Protein AF-A0A182VLI0-F1 (afdb_monomer_lite)

Radius of gyration: 33.51 Å; chains: 1; bounding box: 59×71×75 Å

Sequence (156 aa):
LRVVLTVVGHVDPAIYNSGAPPTSSQYPPSSFSSTTIWSAKFSHRNPISSSLQQPVIMKAVLFFAALALFVALALGQNGCVRDDSDGQPLCNAEEMTARLWRNNWDPTAYWECETANTPATYRRCPTEGMFNGATRTCINWFDWEWTPTCKPPSRV

pLDDT: mean 73.46, std 23.28, range [30.0, 97.06]

Structure (mmCIF, N/CA/C/O backbone):
data_AF-A0A182VLI0-F1
#
_entry.id   AF-A0A182VLI0-F1
#
loop_
_atom_site.group_PDB
_atom_site.id
_atom_site.type_symbol
_atom_site.label_atom_id
_atom_site.label_alt_id
_atom_site.label_comp_id
_atom_site.label_asym_id
_atom_site.label_entity_id
_atom_site.label_seq_id
_atom_site.pdbx_PDB_ins_code
_atom_site.Cartn_x
_atom_site.Cartn_y
_atom_site.Cartn_z
_atom_site.occupancy
_atom_site.B_iso_or_equiv
_atom_site.auth_seq_id
_atom_site.auth_comp_id
_atom_site.auth_asym_id
_atom_site.auth_atom_id
_atom_site.pdbx_PDB_model_num
ATOM 1 N N . LEU A 1 1 ? 12.490 19.750 26.449 1.00 40.47 1 LEU A N 1
ATOM 2 C CA . LEU A 1 1 ? 11.441 20.523 27.152 1.00 40.47 1 LEU A CA 1
ATOM 3 C C . LEU A 1 1 ? 10.093 19.872 26.858 1.00 40.47 1 LEU A C 1
ATOM 5 O O . LEU A 1 1 ? 9.698 19.856 25.701 1.00 40.47 1 LEU A O 1
ATOM 9 N N . ARG A 1 2 ? 9.430 19.270 27.852 1.00 36.00 2 ARG A N 1
ATOM 10 C CA . ARG A 1 2 ? 8.057 18.756 27.725 1.00 36.00 2 ARG A CA 1
ATOM 11 C C . ARG A 1 2 ? 7.132 19.749 28.419 1.00 36.00 2 ARG A C 1
ATOM 13 O O . ARG A 1 2 ? 7.266 19.944 29.621 1.00 36.00 2 ARG A O 1
ATOM 20 N N . VAL A 1 3 ? 6.241 20.384 27.668 1.00 35.59 3 VAL A N 1
ATOM 21 C CA . VAL A 1 3 ? 5.160 21.199 28.228 1.00 35.59 3 VAL A CA 1
ATOM 22 C C . VAL A 1 3 ? 3.916 20.321 28.222 1.00 35.59 3 VAL A C 1
ATOM 24 O O . VAL A 1 3 ? 3.383 19.999 27.165 1.00 35.59 3 VAL A O 1
ATOM 27 N N . VAL A 1 4 ? 3.516 19.865 29.406 1.00 41.56 4 VAL A N 1
ATOM 28 C CA . VAL A 1 4 ? 2.260 19.147 29.633 1.00 41.56 4 VAL A CA 1
ATOM 29 C C . VAL A 1 4 ? 1.215 20.210 29.962 1.00 41.56 4 VAL A C 1
ATOM 31 O O . VAL A 1 4 ? 1.299 20.842 31.012 1.00 41.56 4 VAL A O 1
ATOM 34 N N . LEU A 1 5 ? 0.273 20.457 29.050 1.00 37.91 5 LEU A N 1
ATOM 35 C CA . LEU A 1 5 ? -0.902 21.282 29.329 1.00 37.91 5 LEU A CA 1
ATOM 36 C C . LEU A 1 5 ? -2.003 20.373 29.888 1.00 37.91 5 LEU A C 1
ATOM 38 O O . LEU A 1 5 ? -2.599 19.589 29.153 1.00 37.91 5 LEU A O 1
ATOM 42 N N . THR A 1 6 ? -2.270 20.477 31.186 1.00 41.12 6 THR A N 1
ATOM 43 C CA . THR A 1 6 ? -3.417 19.827 31.826 1.00 41.12 6 THR A CA 1
ATOM 44 C C . THR A 1 6 ? -4.615 20.769 31.734 1.00 41.12 6 THR A C 1
ATOM 46 O O . THR A 1 6 ? -4.649 21.795 32.408 1.00 41.12 6 THR A O 1
ATOM 49 N N . VAL A 1 7 ? -5.598 20.443 30.894 1.00 42.66 7 VAL A N 1
ATOM 50 C CA . VAL A 1 7 ? -6.898 21.128 30.880 1.00 42.66 7 VAL A CA 1
ATOM 51 C C . VAL A 1 7 ? -7.794 20.425 31.897 1.00 42.66 7 VAL A C 1
ATOM 53 O O . VAL A 1 7 ? -8.278 19.325 31.646 1.00 42.66 7 VAL A O 1
ATOM 56 N N . VAL A 1 8 ? -7.989 21.035 33.068 1.00 43.50 8 VAL A N 1
ATOM 57 C CA . VAL A 1 8 ? -8.988 20.583 34.046 1.00 43.50 8 VAL A CA 1
ATOM 58 C C . VAL A 1 8 ? -10.315 21.241 33.680 1.00 43.50 8 VAL A C 1
ATOM 60 O O . VAL A 1 8 ? -10.562 22.396 34.017 1.00 43.50 8 VAL A O 1
ATOM 63 N N . GLY A 1 9 ? -11.155 20.518 32.940 1.00 38.91 9 GLY A N 1
ATOM 64 C CA . GLY A 1 9 ? -12.559 20.874 32.764 1.00 38.91 9 GLY A CA 1
ATOM 65 C C . GLY A 1 9 ? -13.327 20.529 34.037 1.00 38.91 9 GLY A C 1
ATOM 66 O O . GLY A 1 9 ? -13.520 19.354 34.338 1.00 38.91 9 GLY A O 1
ATOM 67 N N . HIS A 1 10 ? -13.726 21.544 34.801 1.00 37.69 10 HIS A N 1
ATOM 68 C CA . HIS A 1 10 ? -14.667 21.394 35.908 1.00 37.69 10 HIS A CA 1
ATOM 69 C C . HIS A 1 10 ? -16.081 21.375 35.322 1.00 37.69 10 HIS A C 1
ATOM 71 O O . HIS A 1 10 ? -16.490 22.331 34.662 1.00 37.69 10 HIS A O 1
ATOM 77 N N . VAL A 1 11 ? -16.790 20.262 35.495 1.00 44.97 11 VAL A N 1
ATOM 78 C CA . VAL A 1 11 ? -18.171 20.086 35.037 1.00 44.97 11 VAL A CA 1
ATOM 79 C C . VAL A 1 11 ? -19.049 20.117 36.282 1.00 44.97 11 VAL A C 1
ATOM 81 O O . VAL A 1 11 ? -19.057 19.155 37.047 1.00 44.97 11 VAL A O 1
ATOM 84 N N . ASP A 1 12 ? -19.748 21.228 36.505 1.00 36.91 12 ASP A N 1
ATOM 85 C CA . ASP A 1 12 ? -20.790 21.317 37.528 1.00 36.91 12 ASP A CA 1
ATOM 86 C C . ASP A 1 12 ? -22.070 20.632 37.018 1.00 36.91 12 ASP A C 1
ATOM 88 O O . ASP A 1 12 ? -22.568 20.986 35.943 1.00 36.91 12 ASP A O 1
ATOM 92 N N . PRO A 1 13 ? -22.649 19.670 37.756 1.00 41.50 13 PRO A N 1
ATOM 93 C CA . PRO A 1 13 ? -23.946 19.107 37.419 1.00 41.50 13 PRO A CA 1
ATOM 94 C C . PRO A 1 13 ? -25.077 19.979 37.983 1.00 41.50 13 PRO A C 1
ATOM 96 O O . PRO A 1 13 ? -25.281 20.069 39.194 1.00 41.50 13 PRO A O 1
ATOM 99 N N . ALA A 1 14 ? -25.867 20.579 37.093 1.00 37.38 14 ALA A N 1
ATOM 100 C CA . ALA A 1 14 ? -27.130 21.210 37.446 1.00 37.38 14 ALA A CA 1
ATOM 101 C C . ALA A 1 14 ? -28.308 20.217 37.336 1.00 37.38 14 ALA A C 1
ATOM 103 O O . ALA A 1 14 ? -28.680 19.795 36.248 1.00 37.38 14 ALA A O 1
ATOM 104 N N . ILE A 1 15 ? -28.916 19.957 38.500 1.00 36.66 15 ILE A N 1
ATOM 105 C CA . ILE A 1 15 ? -30.367 19.905 38.765 1.00 36.66 15 ILE A CA 1
ATOM 106 C C . ILE A 1 15 ? -31.177 18.718 38.203 1.00 36.66 15 ILE A C 1
ATOM 108 O O . ILE A 1 15 ? -31.586 18.708 37.048 1.00 36.66 15 ILE A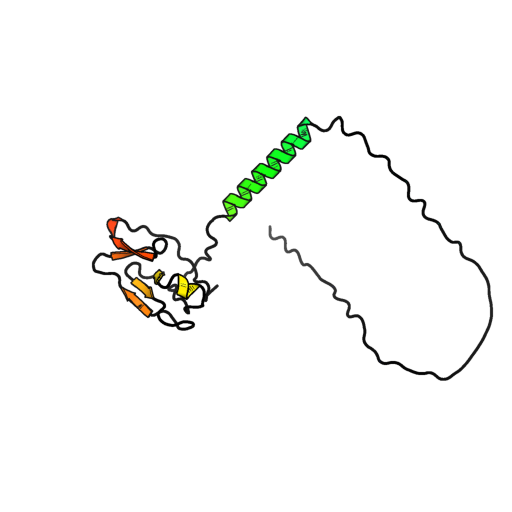 O 1
ATOM 112 N N . TYR A 1 16 ? -31.637 17.854 39.117 1.00 31.64 16 TYR A N 1
ATOM 113 C CA . TYR A 1 16 ? -33.076 17.594 39.270 1.00 31.64 16 TYR A CA 1
ATOM 114 C C . TYR A 1 16 ? -33.368 17.124 40.700 1.00 31.64 16 TYR A C 1
ATOM 116 O O . TYR A 1 16 ? -32.968 16.030 41.086 1.00 31.64 16 TYR A O 1
ATOM 124 N N . ASN A 1 17 ? -34.045 17.950 41.502 1.00 38.34 17 ASN A N 1
ATOM 125 C CA . ASN A 1 17 ? -34.676 17.487 42.733 1.00 38.34 17 ASN A CA 1
ATOM 126 C C . ASN A 1 17 ? -36.135 17.935 42.763 1.00 38.34 17 ASN A C 1
ATOM 128 O O . ASN A 1 17 ? -36.484 19.070 42.442 1.00 38.34 17 ASN A O 1
ATOM 132 N N . SER A 1 18 ? -36.947 16.949 43.112 1.00 39.12 18 SER A N 1
ATOM 133 C CA . SER A 1 18 ? -38.394 16.893 43.233 1.00 39.12 18 SER A CA 1
ATOM 134 C C . SER A 1 18 ? -38.996 18.011 44.082 1.00 39.12 18 SER A C 1
ATOM 136 O O . SER A 1 18 ? -38.447 18.399 45.112 1.00 39.12 18 SER A O 1
ATOM 138 N N . GLY A 1 19 ? -40.172 18.474 43.656 1.00 34.94 19 GLY A N 1
ATOM 139 C CA . GLY A 1 19 ? -40.985 19.453 44.366 1.00 34.94 19 GLY A CA 1
ATOM 140 C C . GLY A 1 19 ? -41.407 19.000 45.766 1.00 34.94 19 GLY A C 1
ATOM 141 O O . GLY A 1 19 ? -41.769 17.847 45.990 1.00 34.94 19 GLY A O 1
ATOM 142 N N . ALA A 1 20 ? -41.387 19.957 46.690 1.00 41.25 20 ALA A N 1
ATOM 143 C CA . ALA A 1 20 ? -42.096 19.908 47.965 1.00 41.25 20 ALA A CA 1
ATOM 144 C C . ALA A 1 20 ? -43.514 20.498 47.818 1.00 41.25 20 ALA A C 1
ATOM 146 O O . ALA A 1 20 ? -43.813 21.164 46.822 1.00 41.25 20 ALA A O 1
ATOM 147 N N . PRO A 1 21 ? -44.364 20.348 48.849 1.00 50.03 21 PRO A N 1
ATOM 148 C CA . PRO A 1 21 ? -44.931 21.561 49.445 1.00 50.03 21 PRO A CA 1
ATOM 149 C C . PRO A 1 21 ? -44.849 21.604 50.992 1.00 50.03 21 PRO A C 1
ATOM 151 O O . PRO A 1 21 ? -44.524 20.598 51.622 1.00 50.03 21 PRO A O 1
ATOM 154 N N . PRO A 1 22 ? -45.085 22.785 51.607 1.00 50.06 22 PRO A N 1
ATOM 155 C CA . PRO A 1 22 ? -44.456 23.189 52.866 1.00 50.06 22 PRO A CA 1
ATOM 156 C C . PRO A 1 22 ? -45.424 23.274 54.059 1.00 50.06 22 PRO A C 1
ATOM 158 O O . PRO A 1 22 ? -46.631 23.432 53.886 1.00 50.06 22 PRO A O 1
ATOM 161 N N . THR A 1 23 ? -44.881 23.319 55.280 1.00 33.66 23 THR A N 1
ATOM 162 C CA . THR A 1 23 ? -45.613 23.803 56.461 1.00 33.66 23 THR A CA 1
ATOM 163 C C . THR A 1 23 ? -44.784 24.777 57.295 1.00 33.66 23 THR A C 1
ATOM 165 O O . THR A 1 23 ? -43.808 24.391 57.927 1.00 33.66 23 THR A O 1
ATOM 168 N N . SER A 1 24 ? -45.290 26.015 57.309 1.00 35.50 24 SER A N 1
AT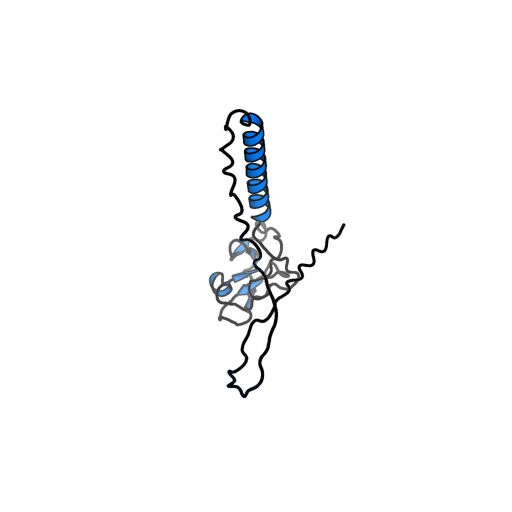OM 169 C CA . SER A 1 24 ? -45.465 26.935 58.446 1.00 35.50 24 SER A CA 1
ATOM 170 C C . SER A 1 24 ? -44.270 27.488 59.229 1.00 35.50 24 SER A C 1
ATOM 172 O O . SER A 1 24 ? -43.384 26.750 59.642 1.00 35.50 24 SER A O 1
ATOM 174 N N . SER A 1 25 ? -44.466 28.756 59.637 1.00 34.94 25 SER A N 1
ATOM 175 C CA . SER A 1 25 ? -43.867 29.438 60.801 1.00 34.94 25 SER A CA 1
ATOM 176 C C . SER A 1 25 ? -42.525 30.122 60.498 1.00 34.94 25 SER A C 1
ATOM 178 O O . SER A 1 25 ? -41.629 29.478 59.982 1.00 34.94 25 SER A O 1
ATOM 180 N N . GLN A 1 26 ? -42.248 31.405 60.756 1.00 35.19 26 GLN A N 1
ATOM 181 C CA . GLN A 1 26 ? -42.850 32.447 61.597 1.00 35.19 26 GLN A CA 1
ATOM 182 C C . GLN A 1 26 ? -42.185 33.798 61.202 1.00 35.19 26 GLN A C 1
ATOM 184 O O . GLN A 1 26 ? -41.001 33.837 60.882 1.00 35.19 26 GLN A O 1
ATOM 189 N N . TYR A 1 27 ? -42.945 34.894 61.226 1.00 30.00 27 TYR A N 1
ATOM 190 C CA . TYR A 1 27 ? -42.509 36.310 61.149 1.00 30.00 27 TYR A CA 1
ATOM 191 C C . TYR A 1 27 ? -42.056 36.827 62.549 1.00 30.00 27 TYR A C 1
ATOM 193 O O . TYR A 1 27 ? -42.366 36.133 63.519 1.00 30.00 27 TYR A O 1
ATOM 201 N N . PRO A 1 28 ? -41.619 38.100 62.772 1.00 57.78 28 PRO A N 1
ATOM 202 C CA . PRO A 1 28 ? -40.724 39.060 62.065 1.00 57.78 28 PRO A CA 1
ATOM 203 C C . PRO A 1 28 ? -39.838 39.840 63.115 1.00 57.78 28 PRO A C 1
ATOM 205 O O . PRO A 1 28 ? -39.542 39.242 64.147 1.00 57.78 28 PRO A O 1
ATOM 208 N N . PRO A 1 29 ? -39.525 41.168 63.046 1.00 55.75 29 PRO A N 1
ATOM 209 C CA . PRO A 1 29 ? -39.224 42.124 61.958 1.00 55.75 29 PRO A CA 1
ATOM 210 C C . PRO A 1 29 ? -37.868 42.874 62.171 1.00 55.75 29 PRO A C 1
ATOM 212 O O . PRO A 1 29 ? -37.110 42.581 63.090 1.00 55.75 29 PRO A O 1
ATOM 215 N N . SER A 1 30 ? -37.658 43.943 61.382 1.00 35.47 30 SER A N 1
ATOM 216 C CA . SER A 1 30 ? -36.612 44.994 61.434 1.00 35.47 30 SER A CA 1
ATOM 217 C C . SER A 1 30 ? -35.392 44.678 60.558 1.00 35.47 30 SER A C 1
ATOM 219 O O . SER A 1 30 ? -34.857 43.586 60.606 1.00 35.47 30 SER A O 1
ATOM 221 N N . SER A 1 31 ? -34.889 45.541 59.679 1.00 37.59 31 SER A N 1
ATOM 222 C CA . SER A 1 31 ? -35.054 46.977 59.442 1.00 37.59 31 SER A CA 1
ATOM 223 C C . SER A 1 31 ? -34.377 47.314 58.095 1.00 37.59 31 SER A C 1
ATOM 225 O O . SER A 1 31 ? -33.511 46.560 57.672 1.00 37.59 31 SER A O 1
ATOM 227 N N . PHE A 1 32 ? -34.824 48.395 57.432 1.00 36.19 32 PHE A N 1
ATOM 228 C CA . PHE A 1 32 ? -34.066 49.371 56.609 1.00 36.19 32 PHE A CA 1
ATOM 229 C C . PHE A 1 32 ? -32.787 48.884 55.875 1.00 36.19 32 PHE A C 1
ATOM 231 O O . PHE A 1 32 ? -31.873 48.355 56.480 1.00 36.19 32 PHE A O 1
ATOM 238 N N . SER A 1 33 ? -32.537 49.143 54.591 1.00 39.75 33 SER A N 1
ATOM 239 C CA . SER A 1 33 ? -32.640 50.409 53.859 1.00 39.75 33 SER A CA 1
ATOM 240 C C . SER A 1 33 ? -32.145 50.168 52.422 1.00 39.75 33 SER A C 1
ATOM 242 O O . SER A 1 33 ? -31.338 49.271 52.190 1.00 39.75 33 SER A O 1
ATOM 244 N N . SER A 1 34 ? -32.589 50.999 51.480 1.00 45.97 34 SER A N 1
ATOM 245 C CA . SER A 1 34 ? -32.156 51.060 50.080 1.00 45.97 34 SER A CA 1
ATOM 246 C C . SER A 1 34 ? -30.641 50.963 49.856 1.00 45.97 34 SER A C 1
ATOM 248 O O . SER A 1 34 ? -29.873 51.731 50.433 1.00 45.97 34 SER A O 1
ATOM 250 N N . THR A 1 35 ? -30.236 50.163 48.869 1.00 42.34 35 THR A N 1
ATOM 251 C CA . THR A 1 35 ? -28.937 50.289 48.192 1.00 42.34 35 THR A CA 1
ATOM 252 C C . THR A 1 35 ? -29.127 50.352 46.676 1.00 42.34 35 THR A C 1
ATOM 254 O O . THR A 1 35 ? -29.275 49.358 45.978 1.00 42.34 35 THR A O 1
ATOM 257 N N . THR A 1 36 ? -29.174 51.597 46.206 1.00 47.88 36 THR A N 1
ATOM 258 C CA . THR A 1 36 ? -28.488 52.150 45.029 1.00 47.88 36 THR A CA 1
ATOM 259 C C . THR A 1 36 ? -28.287 51.238 43.812 1.00 47.88 36 THR A C 1
ATOM 261 O O . THR A 1 36 ? -27.340 50.458 43.737 1.00 47.88 36 THR A O 1
ATOM 264 N N . ILE A 1 37 ? -29.106 51.471 42.783 1.00 46.94 37 ILE A N 1
ATOM 265 C CA . ILE A 1 37 ? -28.849 51.048 41.402 1.00 46.94 37 ILE A CA 1
ATOM 266 C C . ILE A 1 37 ? -27.640 51.842 40.884 1.00 46.94 37 ILE A C 1
ATOM 268 O O . ILE A 1 37 ? -2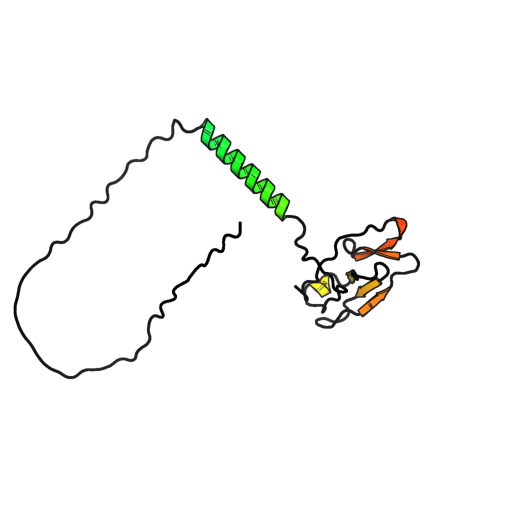7.733 53.050 40.665 1.00 46.94 37 ILE A O 1
ATOM 272 N N . TRP A 1 38 ? -26.501 51.180 40.681 1.00 38.31 38 TRP A N 1
ATOM 273 C CA . TRP A 1 38 ? -25.385 51.750 39.927 1.00 38.31 38 TRP A CA 1
ATOM 274 C C . TRP A 1 38 ? -25.576 51.459 38.438 1.00 38.31 38 TRP A C 1
ATOM 276 O O . TRP A 1 38 ? -25.365 50.344 37.969 1.00 38.31 38 TRP A O 1
ATOM 286 N N . SER A 1 39 ? -25.963 52.484 37.684 1.00 46.00 39 SER A N 1
ATOM 287 C CA . SER A 1 39 ? -25.958 52.464 36.223 1.00 46.00 39 SER A CA 1
ATOM 288 C C . SER A 1 39 ? -24.512 52.521 35.721 1.00 46.00 39 SER A C 1
ATOM 290 O O . SER A 1 39 ? -23.857 53.561 35.810 1.00 46.00 39 SER A O 1
ATOM 292 N N . ALA A 1 40 ? -23.996 51.420 35.174 1.00 43.62 40 ALA A N 1
ATOM 293 C CA . ALA A 1 40 ? -22.723 51.431 34.462 1.00 43.62 40 ALA A CA 1
ATOM 294 C C . ALA A 1 40 ? -22.890 52.203 33.140 1.00 43.62 40 ALA A C 1
ATOM 296 O O . ALA A 1 40 ? -23.545 51.741 32.208 1.00 43.62 40 ALA A O 1
ATOM 297 N N . LYS A 1 41 ? -22.306 53.405 33.058 1.00 47.44 41 LYS A N 1
ATOM 298 C CA . LYS A 1 41 ? -22.168 54.154 31.801 1.00 47.44 41 LYS A CA 1
ATOM 299 C C . LYS A 1 41 ? -21.292 53.350 30.838 1.00 47.44 41 LYS A C 1
ATOM 301 O O . LYS A 1 41 ? -20.080 53.263 31.026 1.00 47.44 41 LYS A O 1
ATOM 306 N N . PHE A 1 42 ? -21.899 52.803 29.788 1.00 44.59 42 PHE A N 1
ATOM 307 C CA . PHE A 1 42 ? -21.178 52.250 28.647 1.00 44.59 42 PHE A CA 1
ATOM 308 C C . PHE A 1 42 ? -20.551 53.417 27.873 1.00 44.59 42 PHE A C 1
ATOM 310 O O . PHE A 1 42 ? -21.222 54.164 27.163 1.00 44.59 42 PHE A O 1
ATOM 317 N N . SER A 1 43 ? -19.260 53.642 28.103 1.00 44.66 43 SER A N 1
ATOM 318 C CA . SER A 1 43 ? -18.481 54.648 27.388 1.00 44.66 43 SER A CA 1
ATOM 319 C C . SER A 1 43 ? -18.283 54.188 25.943 1.00 44.66 43 SER A C 1
ATOM 321 O O . SER A 1 43 ? -17.550 53.231 25.683 1.00 44.66 43 SER A O 1
ATOM 323 N N . HIS A 1 44 ? -18.953 54.859 25.004 1.00 46.88 44 HIS A N 1
ATOM 324 C CA . HIS A 1 44 ? -18.696 54.728 23.573 1.00 46.88 44 HIS A CA 1
ATOM 325 C C . HIS A 1 44 ? -17.265 55.195 23.276 1.00 46.88 44 HIS A C 1
ATOM 327 O O . HIS A 1 44 ? -16.983 56.391 23.209 1.00 46.88 44 HIS A O 1
ATOM 333 N N . ARG A 1 45 ? -16.341 54.246 23.091 1.00 52.94 45 ARG A N 1
ATOM 334 C CA . ARG A 1 45 ? -15.051 54.529 22.458 1.00 52.94 45 ARG A CA 1
ATOM 335 C C . ARG A 1 45 ? -15.279 54.702 20.956 1.00 52.94 45 ARG A C 1
ATOM 337 O O . ARG A 1 45 ? -15.681 53.762 20.278 1.00 52.94 45 ARG A O 1
ATOM 344 N N . ASN A 1 46 ? -15.027 55.914 20.468 1.00 57.25 46 ASN A N 1
ATOM 345 C CA . ASN A 1 46 ? -14.988 56.244 19.045 1.00 57.25 46 ASN A CA 1
ATOM 346 C C . ASN A 1 46 ? -13.936 55.398 18.296 1.00 57.25 46 ASN A C 1
ATOM 348 O O . ASN A 1 46 ? -12.913 55.036 18.890 1.00 57.25 46 ASN A O 1
ATOM 352 N N . PRO A 1 47 ? -14.153 55.107 16.999 1.00 54.47 47 PRO A N 1
ATOM 353 C CA . PRO A 1 47 ? -13.220 54.340 16.184 1.00 54.47 47 PRO A CA 1
ATOM 354 C C . PRO A 1 47 ? -11.946 55.154 15.939 1.00 54.47 47 PRO A C 1
ATOM 356 O O . PRO A 1 47 ? -11.986 56.266 15.412 1.00 54.47 47 PRO A O 1
ATOM 359 N N . ILE A 1 48 ? -10.800 54.598 16.331 1.00 55.97 48 ILE A N 1
ATOM 360 C CA . ILE A 1 48 ? -9.496 55.177 16.018 1.00 55.97 48 ILE A CA 1
ATOM 361 C C . ILE A 1 48 ? -9.227 54.981 14.522 1.00 55.97 48 ILE A C 1
ATOM 363 O O . ILE A 1 48 ? -9.209 53.863 14.012 1.00 55.97 48 ILE A O 1
ATOM 367 N N . SER A 1 49 ? -9.021 56.122 13.868 1.00 50.62 49 SER A N 1
ATOM 368 C CA . SER A 1 49 ? -8.520 56.352 12.515 1.00 50.62 49 SER A CA 1
ATOM 369 C C . SER A 1 49 ? -7.536 55.287 12.015 1.00 50.62 49 SER A C 1
ATOM 371 O O . SER A 1 49 ? -6.409 55.164 12.496 1.00 50.62 49 SER A O 1
ATOM 373 N N . SER A 1 50 ? -7.945 54.569 10.974 1.00 58.97 50 SER A 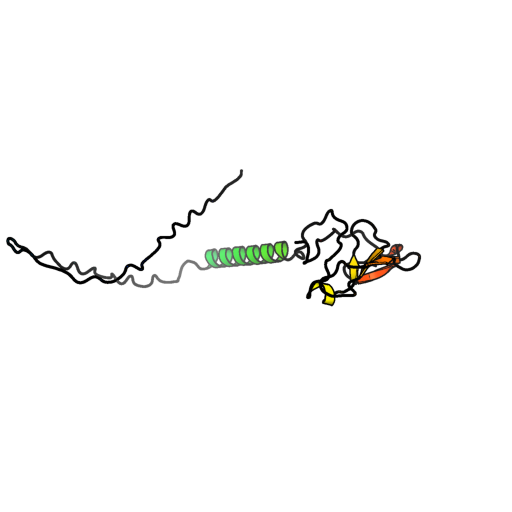N 1
ATOM 374 C CA . SER A 1 50 ? -7.103 53.726 10.133 1.00 58.97 50 SER A CA 1
ATOM 375 C C . SER A 1 50 ? -6.255 54.596 9.197 1.00 58.97 50 SER A C 1
ATOM 377 O O . SER A 1 50 ? -6.713 54.937 8.108 1.00 58.97 50 SER A O 1
ATOM 379 N N . SER A 1 51 ? -5.034 54.986 9.578 1.00 59.59 51 SER A N 1
ATOM 380 C CA . SER A 1 51 ? -4.158 55.669 8.603 1.00 59.59 51 SER A CA 1
ATOM 381 C C . SER A 1 51 ? -2.641 55.512 8.751 1.00 59.59 51 SER A C 1
ATOM 383 O O . SER A 1 51 ? -1.934 55.990 7.874 1.00 59.59 51 SER A O 1
ATOM 385 N N . LEU A 1 52 ? -2.093 54.799 9.746 1.00 54.62 52 LEU A N 1
ATOM 386 C CA . LEU A 1 52 ? -0.622 54.713 9.912 1.00 54.62 52 LEU A CA 1
ATOM 387 C C . LEU A 1 52 ? -0.063 53.316 10.226 1.00 54.62 52 LEU A C 1
ATOM 389 O O . LEU A 1 52 ? 1.020 53.183 10.781 1.00 54.62 52 LEU A O 1
ATOM 393 N N . GLN A 1 53 ? -0.764 52.258 9.816 1.00 56.53 53 GLN A N 1
ATOM 394 C CA . GLN A 1 53 ? -0.352 50.874 10.086 1.00 56.53 53 GLN A CA 1
ATOM 395 C C . GLN A 1 53 ? -0.253 50.030 8.795 1.00 56.53 53 GLN A C 1
ATOM 397 O O . GLN A 1 53 ? -0.488 48.827 8.797 1.00 56.53 53 GLN A O 1
ATOM 402 N N . GLN A 1 54 ? 0.061 50.656 7.655 1.00 59.00 54 GLN A N 1
ATOM 403 C CA . GLN A 1 54 ? -0.028 50.014 6.334 1.00 59.00 54 GLN A CA 1
ATOM 404 C C . GLN A 1 54 ? 1.177 49.124 5.929 1.00 59.00 54 GLN A C 1
ATOM 406 O O . GLN A 1 54 ? 0.926 48.034 5.416 1.00 59.00 54 GLN A O 1
ATOM 411 N N . PRO A 1 55 ? 2.469 49.452 6.170 1.00 57.41 55 PRO A N 1
ATOM 412 C CA . PRO A 1 55 ? 3.566 48.614 5.658 1.00 57.41 55 PRO A CA 1
ATOM 413 C C . PRO A 1 55 ? 3.919 47.417 6.557 1.00 57.41 55 PRO A C 1
ATOM 415 O O . PRO A 1 55 ? 4.408 46.404 6.060 1.00 57.41 55 PRO A O 1
ATOM 418 N N . VAL A 1 56 ? 3.690 47.511 7.872 1.00 66.12 56 VAL A N 1
ATOM 419 C CA . VAL A 1 56 ? 4.053 46.453 8.836 1.00 66.12 56 VAL A CA 1
ATOM 420 C C . VAL A 1 56 ? 2.970 45.390 8.986 1.00 66.12 56 VAL A C 1
ATOM 422 O O . VAL A 1 56 ? 3.304 44.208 9.039 1.00 66.12 56 VAL A O 1
ATOM 425 N N . ILE A 1 57 ? 1.682 45.767 8.963 1.00 69.38 57 ILE A N 1
ATOM 426 C CA . ILE A 1 57 ? 0.593 44.778 8.982 1.00 69.38 57 ILE A CA 1
ATOM 427 C C . ILE A 1 57 ? 0.608 43.957 7.699 1.00 69.38 57 ILE A C 1
ATOM 429 O O . ILE A 1 57 ? 0.510 42.743 7.787 1.00 69.38 57 ILE A O 1
ATOM 433 N N . MET A 1 58 ? 0.780 44.567 6.519 1.00 70.00 58 MET A N 1
ATOM 434 C CA . MET A 1 58 ? 0.747 43.809 5.262 1.00 70.00 58 MET A CA 1
ATOM 435 C C . MET A 1 58 ? 1.865 42.762 5.200 1.00 70.00 58 MET A C 1
ATOM 437 O O . MET A 1 58 ? 1.630 41.629 4.796 1.00 70.00 58 MET A O 1
ATOM 441 N N . LYS A 1 59 ? 3.064 43.104 5.686 1.00 74.25 59 LYS A N 1
ATOM 442 C CA . LYS A 1 59 ? 4.186 42.161 5.791 1.00 74.25 59 LYS A CA 1
ATOM 443 C C . LYS A 1 59 ? 3.933 41.067 6.825 1.00 74.25 59 LYS A C 1
ATOM 445 O O . LYS A 1 59 ? 4.227 39.911 6.546 1.00 74.25 59 LYS A O 1
ATOM 450 N N . ALA A 1 60 ? 3.369 41.411 7.984 1.00 83.44 60 ALA A N 1
ATOM 451 C CA . ALA A 1 60 ? 3.005 40.428 9.000 1.00 83.44 60 ALA A CA 1
ATOM 452 C C . ALA A 1 60 ? 1.921 39.467 8.486 1.00 83.44 60 ALA A C 1
ATOM 454 O O . ALA A 1 60 ? 2.063 38.259 8.629 1.00 83.44 60 ALA A O 1
ATOM 455 N N . VAL A 1 61 ? 0.884 39.981 7.820 1.00 87.94 61 VAL A N 1
ATOM 456 C CA . VAL A 1 61 ? -0.192 39.182 7.215 1.00 87.94 61 VAL A CA 1
ATOM 457 C C . VAL A 1 61 ? 0.361 38.259 6.131 1.00 87.94 61 VAL A C 1
ATOM 459 O O . VAL A 1 61 ? 0.050 37.073 6.147 1.00 87.94 61 VAL A O 1
ATOM 462 N N . LEU A 1 62 ? 1.225 38.755 5.239 1.00 87.12 62 LEU A N 1
ATOM 463 C CA . LEU A 1 62 ? 1.875 37.923 4.221 1.00 87.12 62 LEU A CA 1
ATOM 464 C C . LEU A 1 62 ? 2.785 36.856 4.842 1.00 87.12 62 LEU A C 1
ATOM 466 O O . LEU A 1 62 ? 2.782 35.720 4.382 1.00 87.12 62 LEU A O 1
ATOM 470 N N . PHE A 1 63 ? 3.522 37.189 5.905 1.00 90.75 63 PHE A N 1
ATOM 471 C CA . PHE A 1 63 ? 4.370 36.233 6.616 1.00 90.75 63 PHE A CA 1
ATOM 472 C C . PHE A 1 63 ? 3.546 35.136 7.299 1.00 90.75 63 PHE A C 1
ATOM 474 O O . PHE A 1 63 ? 3.844 33.957 7.130 1.00 90.75 63 PHE A O 1
ATOM 481 N N . PHE A 1 64 ? 2.479 35.496 8.019 1.00 90.44 64 PHE A N 1
ATOM 482 C CA . PHE A 1 64 ? 1.590 34.518 8.649 1.00 90.44 64 PHE A CA 1
ATOM 483 C C . PHE A 1 64 ? 0.825 33.681 7.619 1.00 90.44 64 PHE A C 1
ATOM 485 O O . PHE A 1 64 ? 0.672 32.482 7.826 1.00 90.44 64 PHE A O 1
ATOM 492 N N . ALA A 1 65 ? 0.399 34.266 6.495 1.00 91.44 65 ALA A N 1
ATOM 493 C CA . ALA A 1 65 ? -0.238 33.528 5.404 1.00 91.44 65 ALA A CA 1
ATOM 494 C C . ALA A 1 65 ? 0.735 32.542 4.735 1.00 91.44 65 ALA A C 1
ATOM 496 O O . ALA A 1 65 ? 0.378 31.388 4.510 1.00 91.44 65 ALA A O 1
ATOM 497 N N . ALA A 1 66 ? 1.978 32.960 4.475 1.00 92.31 66 ALA A N 1
ATOM 498 C CA . ALA A 1 66 ? 3.017 32.089 3.932 1.00 92.31 66 ALA A CA 1
ATOM 499 C C . ALA A 1 66 ? 3.393 30.966 4.912 1.00 92.31 66 ALA A C 1
ATOM 501 O O . ALA A 1 66 ? 3.539 29.818 4.499 1.00 92.31 66 ALA A O 1
ATOM 502 N N . LEU A 1 67 ? 3.491 31.271 6.210 1.00 92.69 67 LEU A N 1
ATOM 503 C CA . LEU A 1 67 ? 3.734 30.279 7.257 1.00 92.69 67 LEU A CA 1
ATOM 504 C C . LEU A 1 67 ? 2.578 29.276 7.352 1.00 92.69 67 LEU A C 1
ATOM 506 O O . LEU A 1 67 ? 2.821 28.076 7.405 1.00 92.69 67 LEU A O 1
ATOM 510 N N . ALA A 1 68 ? 1.328 29.746 7.335 1.00 89.69 68 ALA A N 1
ATOM 511 C CA . ALA A 1 68 ? 0.150 28.883 7.363 1.00 89.69 68 ALA A CA 1
ATOM 512 C C . ALA A 1 68 ? 0.089 27.967 6.132 1.00 89.69 68 ALA A C 1
ATOM 514 O O . ALA A 1 68 ? -0.179 26.776 6.274 1.00 89.69 68 ALA A O 1
ATOM 515 N N . LEU A 1 69 ? 0.406 28.492 4.943 1.00 90.31 69 LEU A N 1
ATOM 516 C CA . LEU A 1 69 ? 0.510 27.696 3.721 1.00 90.31 69 LEU A CA 1
ATOM 517 C C . LEU A 1 69 ? 1.632 26.654 3.820 1.00 90.31 69 LEU A C 1
ATOM 519 O O . LEU A 1 69 ? 1.422 25.496 3.476 1.00 90.31 69 LEU A O 1
ATOM 523 N N . PHE A 1 70 ? 2.803 27.037 4.330 1.00 89.56 70 PHE A N 1
ATOM 524 C CA . PHE A 1 70 ? 3.924 26.118 4.523 1.00 89.56 70 PHE A CA 1
ATOM 525 C C . PHE A 1 70 ? 3.583 24.996 5.512 1.00 89.56 70 PHE A C 1
ATOM 527 O O . PHE A 1 70 ? 3.869 23.835 5.240 1.00 89.56 70 PHE A O 1
ATOM 534 N N . VAL A 1 71 ? 2.919 25.317 6.626 1.00 89.12 71 VAL A N 1
ATOM 535 C CA . VAL A 1 71 ? 2.447 24.321 7.599 1.00 89.12 71 VAL A CA 1
ATOM 536 C C . VAL A 1 71 ? 1.393 23.405 6.976 1.00 89.12 71 VAL A C 1
ATOM 538 O O . VAL A 1 71 ? 1.483 22.194 7.139 1.00 89.12 71 VAL A O 1
ATOM 541 N N . ALA A 1 72 ? 0.435 23.943 6.218 1.00 84.25 72 ALA A N 1
ATOM 542 C CA . ALA A 1 72 ? -0.565 23.133 5.525 1.00 84.25 72 ALA A CA 1
ATOM 543 C C . ALA A 1 72 ? 0.074 22.161 4.517 1.00 84.25 72 ALA A C 1
ATOM 545 O O . ALA A 1 72 ? -0.319 21.000 4.452 1.00 84.25 72 ALA A O 1
ATOM 546 N N . LEU A 1 73 ? 1.097 22.603 3.779 1.00 81.69 73 LEU A N 1
ATOM 547 C CA . LEU A 1 73 ? 1.854 21.753 2.856 1.00 81.69 73 LEU A CA 1
ATOM 548 C C . LEU A 1 73 ? 2.707 20.708 3.590 1.00 81.69 73 LEU A C 1
ATOM 550 O O . LEU A 1 73 ? 2.770 19.561 3.158 1.00 81.69 73 LEU A O 1
ATOM 554 N N . ALA A 1 74 ? 3.330 21.077 4.711 1.00 76.88 74 ALA A N 1
ATOM 555 C CA . ALA A 1 74 ? 4.134 20.163 5.519 1.00 76.88 74 ALA A CA 1
ATOM 556 C C . ALA A 1 74 ? 3.285 19.066 6.185 1.00 76.88 74 ALA A C 1
ATOM 558 O O . ALA A 1 74 ? 3.726 17.925 6.293 1.00 76.88 74 ALA A O 1
ATOM 559 N N . LEU A 1 75 ? 2.060 19.396 6.604 1.00 68.44 75 LEU A N 1
ATOM 560 C CA . LEU A 1 75 ? 1.102 18.444 7.174 1.00 68.44 75 LEU A CA 1
ATOM 561 C C . LEU A 1 75 ? 0.306 17.678 6.105 1.00 68.44 75 LEU A C 1
ATOM 563 O O . LEU A 1 75 ? -0.325 16.677 6.424 1.00 68.44 75 LEU A O 1
ATOM 567 N N . GLY A 1 76 ? 0.347 18.120 4.845 1.00 59.31 76 GLY A N 1
ATOM 568 C CA . GLY A 1 76 ? -0.318 17.475 3.710 1.00 59.31 76 GLY A CA 1
ATOM 569 C C . GLY A 1 76 ? 0.360 16.193 3.217 1.00 59.31 76 GLY A C 1
ATOM 570 O O . GLY A 1 76 ? -0.082 15.616 2.228 1.00 59.31 76 GLY A O 1
ATOM 571 N N . GLN A 1 77 ? 1.429 15.733 3.875 1.00 60.53 77 GLN A N 1
ATOM 572 C CA . GLN A 1 77 ? 1.982 14.401 3.643 1.00 60.53 77 GLN A CA 1
ATOM 573 C C . GLN A 1 77 ? 0.916 13.374 4.041 1.00 60.53 77 GLN A C 1
ATOM 575 O O . GLN A 1 77 ? 0.529 13.321 5.206 1.00 60.53 77 GLN A O 1
ATOM 580 N N . ASN A 1 78 ? 0.436 12.607 3.056 1.00 61.25 78 ASN A N 1
ATOM 581 C CA . ASN A 1 78 ? -0.535 11.516 3.174 1.00 61.25 78 ASN A CA 1
ATOM 582 C C . ASN A 1 78 ? -0.408 10.841 4.546 1.00 61.25 78 ASN A C 1
ATOM 584 O O . ASN A 1 78 ? 0.586 10.160 4.797 1.00 61.25 78 ASN A O 1
ATOM 588 N N . GLY A 1 79 ? -1.367 11.120 5.437 1.00 63.69 79 GLY A N 1
ATOM 589 C CA . GLY A 1 79 ? -1.319 10.815 6.867 1.00 63.69 79 GLY A CA 1
ATOM 590 C C . GLY A 1 79 ? -1.317 9.317 7.127 1.00 63.69 79 GLY A C 1
ATOM 591 O O . GLY A 1 79 ? -2.336 8.718 7.448 1.00 63.69 79 GLY A O 1
ATOM 592 N N . CYS A 1 80 ? -0.160 8.709 6.938 1.00 79.12 80 CYS A N 1
ATOM 593 C CA . CYS A 1 80 ? 0.056 7.292 7.065 1.00 79.12 80 CYS A CA 1
ATOM 594 C C . CYS A 1 80 ? 0.718 7.048 8.420 1.00 79.12 80 CYS A C 1
ATOM 596 O O . CYS A 1 80 ? 1.813 7.538 8.705 1.00 79.12 80 CYS A O 1
ATOM 598 N N . VAL A 1 81 ? 0.017 6.321 9.293 1.00 86.38 81 VAL A N 1
ATOM 599 C CA . VAL A 1 81 ? 0.602 5.847 10.548 1.00 86.38 81 VAL A CA 1
ATOM 600 C C . VAL A 1 81 ? 1.557 4.720 10.191 1.00 86.38 81 VAL A C 1
ATOM 602 O O . VAL A 1 81 ? 1.145 3.752 9.551 1.00 86.38 81 VAL A O 1
ATOM 605 N N . ARG A 1 82 ? 2.828 4.851 10.585 1.00 86.25 82 ARG A N 1
ATOM 606 C CA . ARG A 1 82 ? 3.837 3.812 10.356 1.00 86.25 82 ARG A CA 1
ATOM 607 C C . ARG A 1 82 ? 3.350 2.481 10.931 1.00 86.25 82 ARG A C 1
ATOM 609 O O . ARG A 1 82 ? 2.911 2.429 12.079 1.00 86.25 82 ARG A O 1
ATOM 616 N N . ASP A 1 83 ? 3.473 1.423 10.139 1.00 88.94 83 ASP A N 1
ATOM 617 C CA . ASP A 1 83 ? 3.103 0.071 10.545 1.00 88.94 83 ASP A CA 1
ATOM 618 C C . ASP A 1 83 ? 4.299 -0.877 10.498 1.00 88.94 83 ASP A C 1
ATOM 620 O O . ASP A 1 83 ? 4.918 -1.063 9.450 1.00 88.94 83 ASP A O 1
ATOM 624 N N . ASP A 1 84 ? 4.613 -1.476 11.644 1.00 88.88 84 ASP A N 1
ATOM 625 C CA . ASP A 1 84 ? 5.651 -2.501 11.777 1.00 88.88 84 ASP A CA 1
ATOM 626 C C . ASP A 1 84 ? 5.056 -3.932 11.754 1.00 88.88 84 ASP A C 1
ATOM 628 O O . ASP A 1 84 ? 5.795 -4.916 11.813 1.00 88.88 84 ASP A O 1
ATOM 632 N N . SER A 1 85 ? 3.725 -4.070 11.645 1.00 91.75 85 SER A N 1
ATOM 633 C CA . SER A 1 85 ? 3.041 -5.354 11.429 1.00 91.75 85 SER A CA 1
ATOM 634 C C . SER A 1 85 ? 3.012 -5.751 9.948 1.00 91.75 85 SER A C 1
ATOM 636 O O . SER A 1 85 ? 3.533 -5.030 9.100 1.00 91.75 85 SER A O 1
ATOM 638 N N . ASP A 1 86 ? 2.403 -6.893 9.624 1.00 92.56 86 ASP A N 1
ATOM 639 C CA . ASP A 1 86 ? 2.271 -7.420 8.259 1.00 92.56 86 ASP A CA 1
ATOM 640 C C . ASP A 1 86 ? 1.359 -6.587 7.343 1.00 92.56 86 ASP A C 1
ATOM 642 O O . ASP A 1 86 ? 1.348 -6.792 6.123 1.00 92.56 86 ASP A O 1
ATOM 646 N N . GLY A 1 87 ? 0.622 -5.633 7.914 1.00 93.06 87 GLY A N 1
ATOM 647 C CA . GLY A 1 87 ? -0.299 -4.761 7.197 1.00 93.06 87 GLY A CA 1
ATOM 648 C C . GLY A 1 87 ? -1.603 -5.442 6.792 1.00 93.06 87 GLY A C 1
ATOM 649 O O . GLY A 1 87 ? -2.261 -4.942 5.884 1.00 93.06 87 GLY A O 1
ATOM 650 N N . GLN A 1 88 ? -1.983 -6.567 7.414 1.00 95.69 88 GLN A N 1
ATOM 651 C CA . GLN A 1 88 ? -3.225 -7.269 7.077 1.00 95.69 88 GLN A CA 1
ATOM 652 C C . GLN A 1 88 ? -4.466 -6.460 7.521 1.00 95.69 88 GLN A C 1
ATOM 654 O O . GLN A 1 88 ? -4.656 -6.246 8.727 1.00 95.69 88 GLN A O 1
ATOM 659 N N . PRO A 1 89 ? -5.341 -6.030 6.588 1.00 95.00 89 PRO A N 1
ATOM 660 C CA . PRO A 1 89 ? -6.593 -5.354 6.922 1.00 95.00 89 PRO A CA 1
ATOM 661 C C . PRO A 1 89 ? -7.704 -6.344 7.314 1.00 95.00 89 PRO A C 1
ATOM 663 O O . PRO A 1 89 ? -7.667 -7.525 6.959 1.00 95.00 89 PRO A O 1
ATOM 666 N N . LEU A 1 90 ? -8.728 -5.837 8.009 1.00 95.06 90 LEU A N 1
ATOM 667 C CA . LEU A 1 90 ? -9.975 -6.556 8.325 1.00 95.06 90 LEU A CA 1
ATOM 668 C C . LEU A 1 90 ? -11.095 -6.301 7.303 1.00 95.06 90 LEU A C 1
ATOM 670 O O . LEU A 1 90 ? -12.244 -6.684 7.529 1.00 95.06 90 LEU A O 1
ATOM 674 N N . CYS A 1 91 ? -10.766 -5.643 6.193 1.00 94.88 91 CYS A N 1
ATOM 675 C CA . CYS A 1 91 ? -11.651 -5.402 5.064 1.00 94.88 91 CYS A CA 1
ATOM 676 C C . CYS A 1 91 ? -12.943 -4.685 5.470 1.00 94.88 91 CYS A C 1
ATOM 678 O O . CYS A 1 91 ? -14.050 -5.121 5.146 1.00 94.88 91 CYS A O 1
ATOM 680 N N . ASN A 1 92 ? -12.806 -3.580 6.208 1.00 93.19 92 ASN A N 1
ATOM 681 C CA . ASN A 1 92 ? -13.930 -2.699 6.526 1.00 93.19 92 ASN A CA 1
ATOM 682 C C . ASN A 1 92 ? -14.503 -2.032 5.252 1.00 93.19 92 ASN A C 1
ATOM 684 O O . ASN A 1 92 ? -13.980 -2.195 4.149 1.00 93.19 92 ASN A O 1
ATOM 688 N N . ALA A 1 93 ? -15.586 -1.260 5.386 1.00 91.75 93 ALA A N 1
ATOM 689 C CA . ALA A 1 93 ? -16.261 -0.644 4.238 1.00 91.75 93 ALA A CA 1
ATOM 690 C C . ALA A 1 93 ? -15.329 0.207 3.350 1.00 91.75 93 ALA A C 1
ATOM 692 O O . ALA A 1 93 ? -15.461 0.179 2.130 1.00 91.75 93 ALA A O 1
ATOM 693 N N . GLU A 1 94 ? -14.373 0.925 3.945 1.00 90.19 94 GLU A N 1
ATOM 694 C CA . GLU A 1 94 ? -13.385 1.721 3.212 1.00 90.19 94 GLU A CA 1
ATOM 695 C C . GLU A 1 94 ? -12.332 0.829 2.541 1.00 90.19 94 GLU A C 1
ATOM 697 O O . GLU A 1 94 ? -12.004 1.008 1.370 1.00 90.19 94 GLU A O 1
ATOM 702 N N . GLU A 1 95 ? -11.847 -0.196 3.233 1.00 92.19 95 GLU A N 1
ATOM 703 C CA . GLU A 1 95 ? -10.820 -1.108 2.730 1.00 92.19 95 GLU A CA 1
ATOM 704 C C . GLU A 1 95 ? -11.293 -1.980 1.572 1.00 92.19 95 GLU A C 1
ATOM 706 O O . GLU A 1 95 ? -10.510 -2.291 0.667 1.00 92.19 95 GLU A O 1
ATOM 711 N N . MET A 1 96 ? -12.583 -2.312 1.569 1.00 94.19 96 MET A N 1
ATOM 712 C CA . MET A 1 96 ? -13.253 -3.003 0.473 1.00 94.19 96 MET A CA 1
ATOM 713 C C . MET A 1 96 ? -13.259 -2.184 -0.822 1.00 94.19 96 MET A C 1
ATOM 715 O O . MET A 1 96 ? -13.299 -2.775 -1.898 1.00 94.19 96 MET A O 1
ATOM 719 N N . THR A 1 97 ? -13.178 -0.849 -0.752 1.00 92.44 97 THR A N 1
ATOM 720 C CA . THR A 1 97 ? -13.118 -0.009 -1.962 1.00 92.44 97 THR A CA 1
ATOM 721 C C . THR A 1 97 ? -11.792 -0.170 -2.701 1.00 92.44 97 THR A C 1
ATOM 723 O O . THR A 1 97 ? -11.778 -0.283 -3.924 1.00 92.44 97 THR A O 1
ATOM 726 N N . ALA A 1 98 ? -10.678 -0.232 -1.964 1.00 90.81 98 ALA A N 1
ATOM 727 C CA . ALA A 1 98 ? -9.351 -0.415 -2.542 1.00 90.81 98 ALA A CA 1
ATOM 728 C C . ALA A 1 98 ? -9.054 -1.884 -2.872 1.00 90.81 98 ALA A C 1
ATOM 730 O O . ALA A 1 98 ? -8.274 -2.147 -3.787 1.00 90.81 98 ALA A O 1
ATOM 731 N N . ARG A 1 99 ? -9.678 -2.823 -2.142 1.00 93.88 99 ARG A N 1
ATOM 732 C CA . ARG A 1 99 ? -9.609 -4.289 -2.280 1.00 93.88 99 ARG A CA 1
ATOM 733 C C . ARG A 1 99 ? -8.225 -4.920 -2.080 1.00 93.88 99 ARG A C 1
ATOM 735 O O . ARG A 1 99 ? -8.118 -5.900 -1.353 1.00 93.88 99 ARG A O 1
ATOM 742 N N . LEU A 1 100 ? -7.177 -4.398 -2.704 1.00 95.38 100 LEU A N 1
ATOM 743 C CA . LEU A 1 100 ? -5.820 -4.944 -2.691 1.00 95.38 100 LEU A CA 1
ATOM 744 C C . LEU A 1 100 ? -4.923 -4.096 -1.803 1.00 95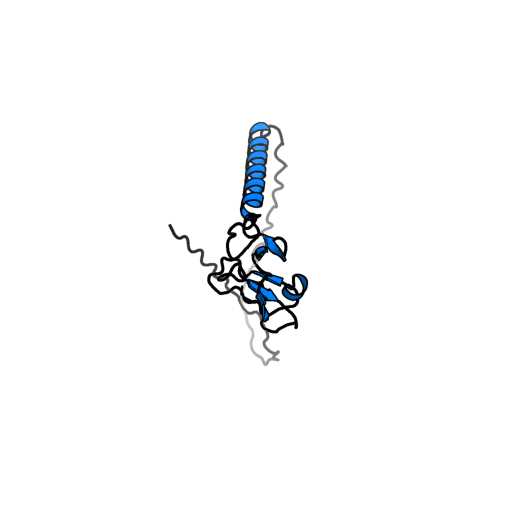.38 100 LEU A C 1
ATOM 746 O O . LEU A 1 100 ? -4.842 -2.895 -2.005 1.00 95.38 100 LEU A O 1
ATOM 750 N N . TRP A 1 101 ? -4.216 -4.684 -0.853 1.00 94.31 101 TRP A N 1
ATOM 751 C CA . TRP A 1 101 ? -3.418 -3.982 0.150 1.00 94.31 101 TRP A CA 1
ATOM 752 C C . TRP A 1 101 ? -1.992 -4.528 0.174 1.00 94.31 101 TRP A C 1
ATOM 754 O O . TRP A 1 101 ? -1.771 -5.718 -0.014 1.00 94.31 101 TRP A O 1
ATOM 764 N N . ARG A 1 102 ? -0.996 -3.666 0.385 1.00 94.44 102 ARG A N 1
ATOM 765 C CA . ARG A 1 102 ? 0.415 -4.080 0.381 1.00 94.44 102 ARG A CA 1
ATOM 766 C C . ARG A 1 102 ? 0.710 -4.944 1.607 1.00 94.44 102 ARG A C 1
ATOM 768 O O . ARG A 1 102 ? 0.330 -4.571 2.711 1.00 94.44 102 ARG A O 1
ATOM 775 N N . ASN A 1 103 ? 1.435 -6.048 1.425 1.00 95.25 103 ASN A N 1
ATOM 776 C CA . ASN A 1 103 ? 2.039 -6.748 2.553 1.00 95.25 103 ASN A CA 1
ATOM 777 C C . ASN A 1 103 ? 3.306 -6.002 2.997 1.00 95.25 103 ASN A C 1
ATOM 779 O O . ASN A 1 103 ? 4.156 -5.638 2.182 1.00 95.25 103 ASN A O 1
ATOM 783 N N . ASN A 1 104 ? 3.425 -5.735 4.293 1.00 93.94 104 ASN A N 1
ATOM 784 C CA . ASN A 1 104 ? 4.518 -4.922 4.815 1.00 93.94 104 ASN A CA 1
ATOM 785 C C . ASN A 1 104 ? 5.863 -5.650 4.871 1.00 93.94 104 ASN A C 1
ATOM 787 O O . ASN A 1 104 ? 6.901 -4.993 4.777 1.00 93.94 104 ASN A O 1
ATOM 791 N N . TRP A 1 105 ? 5.841 -6.975 4.998 1.00 93.56 105 TRP A N 1
ATOM 792 C CA . TRP A 1 105 ? 7.025 -7.814 5.174 1.00 93.56 105 TRP A CA 1
ATOM 793 C C . TRP A 1 105 ? 7.497 -8.461 3.871 1.00 93.56 105 TRP A C 1
ATOM 795 O O . TRP A 1 105 ? 8.698 -8.618 3.674 1.00 93.56 105 TRP A O 1
ATOM 805 N N . ASP A 1 106 ? 6.572 -8.814 2.977 1.00 94.38 106 ASP A N 1
ATOM 806 C CA . ASP A 1 106 ? 6.870 -9.474 1.706 1.00 94.38 106 ASP A CA 1
ATOM 807 C C . ASP A 1 106 ? 6.395 -8.618 0.520 1.00 94.38 106 ASP A C 1
ATOM 809 O O . ASP A 1 106 ? 5.197 -8.572 0.237 1.00 94.38 106 ASP A O 1
ATOM 813 N N . PRO A 1 107 ? 7.307 -7.967 -0.225 1.00 93.81 107 PRO A N 1
ATOM 814 C CA . PRO A 1 107 ? 6.928 -7.129 -1.358 1.00 93.81 107 PRO A CA 1
ATOM 815 C C . PRO A 1 107 ? 6.456 -7.931 -2.581 1.00 93.81 107 PRO A C 1
ATOM 817 O O . PRO A 1 107 ? 5.909 -7.349 -3.514 1.00 93.81 107 PRO A O 1
ATOM 820 N N . THR A 1 108 ? 6.641 -9.254 -2.598 1.00 95.88 108 THR A N 1
ATOM 821 C CA . THR A 1 108 ? 6.137 -10.143 -3.661 1.00 95.88 108 THR A CA 1
ATOM 822 C C . THR A 1 108 ? 4.698 -10.601 -3.412 1.00 95.88 108 THR A C 1
ATOM 824 O O . THR A 1 108 ? 4.122 -11.351 -4.207 1.00 95.88 108 THR A O 1
ATOM 827 N N . ALA A 1 109 ? 4.100 -10.152 -2.308 1.00 96.12 109 ALA A N 1
ATOM 828 C CA . ALA A 1 109 ? 2.763 -10.516 -1.890 1.00 96.12 109 ALA A CA 1
ATOM 829 C C . ALA A 1 109 ? 1.912 -9.301 -1.520 1.00 96.12 109 ALA A C 1
ATOM 831 O O . ALA A 1 109 ? 2.391 -8.191 -1.280 1.00 96.12 109 ALA A O 1
ATOM 832 N N . TYR A 1 110 ? 0.610 -9.536 -1.480 1.00 96.25 110 TYR A N 1
ATOM 833 C CA . TYR A 1 110 ? -0.397 -8.557 -1.125 1.00 96.25 110 TYR A CA 1
ATOM 834 C C . TYR A 1 110 ? -1.552 -9.232 -0.391 1.00 96.25 110 TYR A C 1
ATOM 836 O O . TYR A 1 110 ? -1.718 -10.452 -0.397 1.00 96.25 110 TYR A O 1
ATOM 844 N N . TRP A 1 111 ? -2.345 -8.405 0.263 1.00 96.88 111 TRP A N 1
ATOM 845 C CA . TRP A 1 111 ? -3.563 -8.767 0.956 1.00 96.88 111 TRP A CA 1
ATOM 846 C C . TRP A 1 111 ? -4.755 -8.440 0.064 1.00 96.88 111 TRP A C 1
ATOM 848 O O . TRP A 1 111 ? -4.858 -7.330 -0.452 1.00 96.88 111 TRP A O 1
ATOM 858 N N . GLU A 1 112 ? -5.662 -9.387 -0.127 1.00 96.81 112 GLU A N 1
ATOM 859 C CA . GLU A 1 112 ? -6.878 -9.197 -0.909 1.00 96.81 112 GLU A CA 1
ATOM 860 C C . GLU A 1 112 ? -8.117 -9.300 -0.023 1.00 96.81 112 GLU A C 1
ATOM 862 O O . GLU A 1 112 ? -8.355 -10.304 0.648 1.00 96.81 112 GLU A O 1
ATOM 867 N N . CYS A 1 113 ? -8.927 -8.251 -0.051 1.00 96.38 113 CYS A N 1
ATOM 868 C CA . CYS A 1 113 ? -10.221 -8.200 0.600 1.00 96.38 113 CYS A CA 1
ATOM 869 C C . CYS A 1 113 ? -11.306 -8.777 -0.307 1.00 96.38 113 CYS A C 1
ATOM 871 O O . CYS A 1 113 ? -11.747 -8.133 -1.256 1.00 96.38 113 CYS A O 1
ATOM 873 N N . GLU A 1 114 ? -11.753 -9.991 -0.000 1.00 95.00 114 GLU A N 1
ATOM 874 C CA . GLU A 1 114 ? -12.820 -10.667 -0.748 1.00 95.00 114 GLU A CA 1
ATOM 875 C C . GLU A 1 114 ? -14.187 -10.482 -0.084 1.00 95.00 114 GLU A C 1
ATOM 877 O O . GLU A 1 114 ? -15.193 -10.286 -0.763 1.00 95.00 114 GLU A O 1
ATOM 882 N N . THR A 1 115 ? -14.219 -10.518 1.251 1.00 94.06 115 THR A N 1
ATOM 883 C CA . THR A 1 115 ? -15.444 -10.424 2.050 1.00 94.06 115 THR A CA 1
ATOM 884 C C . THR A 1 115 ? -15.321 -9.300 3.074 1.00 94.06 115 THR A C 1
ATOM 886 O O . THR A 1 115 ? -14.310 -9.179 3.769 1.00 94.06 115 THR A O 1
ATOM 889 N N . ALA A 1 116 ? -16.364 -8.476 3.181 1.00 93.94 116 ALA A N 1
ATOM 890 C CA . ALA A 1 116 ? -16.390 -7.364 4.122 1.00 93.94 116 ALA A CA 1
ATOM 891 C C . ALA A 1 116 ? -16.327 -7.855 5.578 1.00 93.94 116 ALA A C 1
ATOM 893 O O . ALA A 1 116 ? -16.986 -8.830 5.940 1.00 93.94 116 ALA A O 1
ATOM 894 N N . ASN A 1 117 ? -15.588 -7.129 6.418 1.00 93.38 117 ASN A N 1
ATOM 895 C CA . ASN A 1 117 ? -15.378 -7.411 7.843 1.00 93.38 117 ASN A CA 1
ATOM 896 C C . ASN A 1 117 ? -14.707 -8.765 8.128 1.00 93.38 117 ASN A C 1
ATOM 898 O O . ASN A 1 117 ? -14.918 -9.356 9.189 1.00 93.38 117 ASN A O 1
ATOM 902 N N . THR A 1 118 ? -13.905 -9.266 7.189 1.00 95.00 118 THR A N 1
ATOM 903 C CA . THR A 1 118 ? -13.086 -10.469 7.377 1.00 95.00 118 THR A CA 1
ATOM 904 C C . THR A 1 118 ? -11.615 -10.152 7.119 1.00 95.00 118 THR A C 1
ATOM 906 O O . THR A 1 118 ? -11.326 -9.263 6.318 1.00 95.00 118 THR A O 1
ATOM 909 N N . PRO A 1 119 ? -10.666 -10.840 7.780 1.00 94.25 119 PRO A N 1
ATOM 910 C CA . PRO A 1 119 ? -9.248 -10.661 7.489 1.00 94.25 119 PRO A CA 1
ATOM 911 C C . PRO A 1 119 ? -8.947 -10.923 6.012 1.00 94.25 119 PRO A C 1
ATOM 913 O O . PRO A 1 119 ? -9.418 -11.912 5.450 1.00 94.25 119 PRO A O 1
ATOM 916 N N . ALA A 1 120 ? -8.138 -10.062 5.398 1.00 96.44 120 ALA A N 1
ATOM 917 C CA . ALA A 1 120 ? -7.767 -10.219 3.998 1.00 96.44 120 ALA A CA 1
ATOM 918 C C . ALA A 1 120 ? -6.978 -11.506 3.729 1.00 96.44 120 ALA A C 1
ATOM 920 O O . ALA A 1 120 ? -6.151 -11.947 4.533 1.00 96.44 120 ALA A O 1
ATOM 921 N N . THR A 1 121 ? -7.173 -12.057 2.537 1.00 97.06 121 THR A N 1
ATOM 922 C CA . THR A 1 121 ? -6.493 -13.257 2.055 1.00 97.06 121 THR A CA 1
ATOM 923 C C . THR A 1 121 ? -5.095 -12.910 1.546 1.00 97.06 121 THR A C 1
ATOM 925 O O . THR A 1 121 ? -4.911 -11.932 0.824 1.00 97.06 121 THR A O 1
ATOM 928 N N . TYR A 1 122 ? -4.093 -13.722 1.885 1.00 96.94 122 TYR A N 1
ATOM 929 C CA . TYR A 1 122 ? -2.736 -13.568 1.356 1.00 96.94 122 TYR A CA 1
ATOM 930 C C . TYR A 1 122 ? -2.665 -14.049 -0.100 1.00 96.94 122 TYR A C 1
ATOM 932 O O . TYR A 1 122 ? -3.021 -15.189 -0.411 1.00 96.94 122 TYR A O 1
ATOM 940 N N . ARG A 1 123 ? -2.164 -13.200 -0.995 1.00 96.94 123 ARG A N 1
ATOM 941 C CA . ARG A 1 123 ? -1.986 -13.485 -2.421 1.00 96.94 123 ARG A CA 1
ATOM 942 C C . ARG A 1 123 ? -0.573 -13.113 -2.856 1.00 96.94 123 ARG A C 1
ATOM 944 O O . ARG A 1 123 ? 0.027 -12.186 -2.323 1.00 96.94 123 ARG A O 1
ATOM 951 N N . ARG A 1 124 ? -0.036 -13.832 -3.843 1.00 96.12 124 ARG A N 1
ATOM 952 C CA . ARG A 1 124 ? 1.263 -13.511 -4.451 1.00 96.12 124 ARG A CA 1
ATOM 953 C C . ARG A 1 124 ? 1.090 -12.841 -5.800 1.00 96.12 124 ARG A C 1
ATOM 955 O O . ARG A 1 124 ? 0.153 -13.143 -6.540 1.00 96.12 124 ARG A O 1
ATOM 962 N N . CYS A 1 125 ? 2.021 -11.950 -6.112 1.00 95.50 125 CYS A N 1
ATOM 963 C CA . CYS A 1 125 ? 2.178 -11.441 -7.460 1.00 95.50 125 CYS A CA 1
ATOM 964 C C . CYS A 1 125 ? 2.651 -12.555 -8.418 1.00 95.50 125 CYS A C 1
ATOM 966 O O . CYS A 1 125 ? 3.242 -13.544 -7.970 1.00 95.50 125 CYS A O 1
ATOM 968 N N . PRO A 1 126 ? 2.393 -12.411 -9.732 1.00 92.31 126 PRO A N 1
ATOM 969 C CA . PRO A 1 126 ? 2.976 -13.273 -10.761 1.00 92.31 126 PRO A CA 1
ATOM 970 C C . PRO A 1 126 ? 4.512 -13.283 -10.697 1.00 92.31 126 PRO A C 1
ATOM 972 O O . PRO A 1 126 ? 5.112 -12.410 -10.069 1.00 92.31 126 PRO A O 1
ATOM 975 N N . THR A 1 127 ? 5.152 -14.252 -11.358 1.00 86.56 127 THR A N 1
ATOM 976 C CA . THR A 1 127 ? 6.620 -14.381 -11.396 1.00 86.56 127 THR A CA 1
ATOM 977 C C . THR A 1 127 ? 7.290 -13.050 -11.754 1.00 86.56 127 THR A C 1
ATOM 979 O O . THR A 1 127 ? 6.871 -12.395 -12.703 1.00 86.56 127 THR A O 1
ATOM 982 N N . GLU A 1 128 ? 8.305 -12.660 -10.972 1.00 85.94 128 GLU A N 1
ATOM 983 C CA . GLU A 1 128 ? 9.049 -11.384 -11.079 1.00 85.94 128 GLU A CA 1
ATOM 984 C C . GLU A 1 128 ? 8.234 -10.102 -10.798 1.00 85.94 128 GLU A C 1
ATOM 986 O O . GLU A 1 128 ? 8.722 -8.989 -11.006 1.00 85.94 128 GLU A O 1
ATOM 991 N N . GLY A 1 129 ? 7.012 -10.236 -10.276 1.00 92.75 129 GLY A N 1
ATOM 992 C CA . GLY A 1 129 ? 6.171 -9.115 -9.868 1.00 92.75 129 GLY A CA 1
ATOM 993 C C . GLY A 1 129 ? 6.333 -8.734 -8.393 1.00 92.75 129 GLY A C 1
ATOM 994 O O . GLY A 1 129 ? 6.355 -9.595 -7.512 1.00 92.75 129 GLY A O 1
ATOM 995 N N . MET A 1 130 ? 6.359 -7.432 -8.111 1.00 95.62 130 MET A N 1
ATOM 996 C CA . MET A 1 130 ? 6.272 -6.867 -6.761 1.00 95.62 130 MET A CA 1
ATOM 997 C C . MET A 1 130 ? 5.044 -5.972 -6.638 1.00 95.62 130 MET A C 1
ATOM 999 O O . MET A 1 130 ? 4.675 -5.271 -7.579 1.00 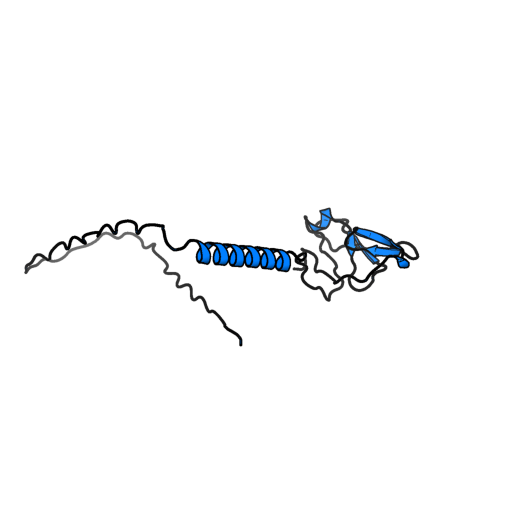95.62 130 MET A O 1
ATOM 1003 N N . PHE A 1 131 ? 4.396 -5.975 -5.478 1.00 96.31 131 PHE A N 1
ATOM 1004 C CA . PHE A 1 131 ? 3.186 -5.192 -5.269 1.00 96.31 131 PHE A CA 1
ATOM 1005 C C . PHE A 1 131 ? 3.511 -3.727 -4.961 1.00 96.31 131 PHE A C 1
ATOM 1007 O O . PHE A 1 131 ? 4.256 -3.411 -4.026 1.00 96.31 131 PHE A O 1
ATOM 1014 N N . ASN A 1 132 ? 2.901 -2.819 -5.719 1.00 94.38 132 ASN A N 1
ATOM 1015 C CA . ASN A 1 132 ? 2.971 -1.384 -5.493 1.00 94.38 132 ASN A CA 1
ATOM 1016 C C . ASN A 1 132 ? 1.687 -0.903 -4.798 1.00 94.38 132 ASN A C 1
ATOM 1018 O O . ASN A 1 132 ? 0.584 -1.008 -5.334 1.00 94.38 132 ASN A O 1
ATOM 1022 N N . GLY A 1 133 ? 1.830 -0.361 -3.584 1.00 91.44 133 GLY A N 1
ATOM 1023 C CA . GLY A 1 133 ? 0.697 0.096 -2.772 1.00 91.44 133 GLY A CA 1
ATOM 1024 C C . GLY A 1 133 ? -0.007 1.351 -3.302 1.00 91.44 133 GLY A C 1
ATOM 1025 O O . GLY A 1 133 ? -1.175 1.564 -2.973 1.00 91.44 133 GLY A O 1
ATOM 1026 N N . ALA A 1 134 ? 0.670 2.158 -4.125 1.00 89.31 134 ALA A N 1
ATOM 1027 C CA . ALA A 1 134 ? 0.116 3.375 -4.713 1.00 89.31 134 ALA A CA 1
ATOM 1028 C C . ALA A 1 134 ? -0.748 3.065 -5.941 1.00 89.31 134 ALA A C 1
ATOM 1030 O O . ALA A 1 134 ? -1.864 3.566 -6.044 1.00 89.31 134 ALA A O 1
ATOM 1031 N N . THR A 1 135 ? -0.265 2.205 -6.843 1.00 92.31 135 THR A N 1
ATOM 1032 C CA . THR A 1 135 ? -1.032 1.782 -8.029 1.00 92.31 135 THR A CA 1
ATOM 1033 C C . THR A 1 135 ? -1.983 0.626 -7.741 1.00 92.31 135 THR A C 1
ATOM 1035 O O . THR A 1 135 ? -2.873 0.371 -8.545 1.00 92.31 135 THR A O 1
ATOM 1038 N N . ARG A 1 136 ? -1.815 -0.060 -6.599 1.00 92.81 136 ARG A N 1
ATOM 1039 C CA . ARG A 1 136 ? -2.592 -1.243 -6.188 1.00 92.81 136 ARG A CA 1
ATOM 1040 C C . ARG A 1 136 ? -2.460 -2.395 -7.191 1.00 92.81 136 ARG A C 1
ATOM 1042 O O . ARG A 1 136 ? -3.400 -3.150 -7.416 1.00 92.81 136 ARG A O 1
ATOM 1049 N N . THR A 1 137 ? -1.282 -2.533 -7.794 1.00 94.50 137 THR A N 1
ATOM 1050 C CA . THR A 1 137 ? -0.987 -3.542 -8.818 1.00 94.50 137 THR A CA 1
ATOM 1051 C C . THR A 1 137 ? 0.364 -4.203 -8.580 1.00 94.50 137 THR A C 1
ATOM 1053 O O . THR A 1 137 ? 1.235 -3.659 -7.900 1.00 94.50 137 THR A O 1
ATOM 1056 N N . CYS A 1 138 ? 0.552 -5.382 -9.170 1.00 95.50 138 CYS A N 1
ATOM 1057 C CA . CYS A 1 138 ? 1.872 -5.986 -9.304 1.00 95.50 138 CYS A CA 1
ATOM 1058 C C . CYS A 1 138 ? 2.606 -5.328 -10.480 1.00 95.50 138 CYS A C 1
ATOM 1060 O O . CYS A 1 138 ? 2.092 -5.322 -11.599 1.00 95.50 138 CYS A O 1
ATOM 1062 N N . ILE A 1 139 ? 3.786 -4.777 -10.218 1.00 95.50 139 ILE A N 1
ATOM 1063 C CA . ILE A 1 139 ? 4.686 -4.167 -11.202 1.00 95.50 139 ILE A CA 1
ATOM 1064 C C . ILE A 1 139 ? 5.959 -5.003 -11.327 1.00 95.50 139 ILE A C 1
ATOM 1066 O O . ILE A 1 139 ? 6.201 -5.887 -10.505 1.00 95.50 139 ILE A O 1
ATOM 1070 N N . ASN A 1 140 ? 6.765 -4.746 -12.355 1.00 94.75 140 ASN A N 1
ATOM 1071 C CA . ASN A 1 140 ? 8.041 -5.430 -12.514 1.00 94.75 140 ASN A CA 1
ATOM 1072 C C . ASN A 1 140 ? 8.989 -5.081 -11.350 1.00 94.75 140 ASN A C 1
ATOM 1074 O O . ASN A 1 140 ? 9.025 -3.933 -10.908 1.00 94.75 140 ASN A O 1
ATOM 1078 N N . TRP A 1 141 ? 9.768 -6.060 -10.879 1.00 93.25 141 TRP A N 1
ATOM 1079 C CA . TRP A 1 141 ? 10.799 -5.861 -9.855 1.00 93.25 141 TRP A CA 1
ATOM 1080 C C . TRP A 1 141 ? 11.741 -4.677 -10.153 1.00 93.25 141 TRP A C 1
ATOM 1082 O O . TRP A 1 141 ? 12.104 -3.952 -9.231 1.00 93.25 141 TRP A O 1
ATOM 1092 N N . PHE A 1 142 ? 12.130 -4.453 -11.415 1.00 94.00 142 PHE A N 1
ATOM 1093 C CA . PHE A 1 142 ? 13.044 -3.366 -11.795 1.00 94.00 142 PHE A CA 1
ATOM 1094 C C . PHE A 1 142 ? 12.460 -1.966 -11.575 1.00 94.00 142 PHE A C 1
ATOM 1096 O O . PHE A 1 142 ? 13.222 -1.030 -11.349 1.00 94.00 142 PHE A O 1
ATOM 1103 N N . ASP A 1 143 ? 11.133 -1.834 -11.613 1.00 94.25 143 ASP A N 1
ATOM 1104 C CA . ASP A 1 143 ? 10.421 -0.563 -11.427 1.00 94.25 143 ASP A CA 1
ATOM 1105 C C . ASP A 1 143 ? 9.955 -0.366 -9.976 1.00 94.25 143 ASP A C 1
ATOM 1107 O O . ASP A 1 143 ? 9.327 0.641 -9.640 1.00 94.25 143 ASP A O 1
ATOM 1111 N N . TRP A 1 144 ? 10.186 -1.356 -9.111 1.00 94.75 144 TRP A N 1
ATOM 1112 C CA . TRP A 1 144 ? 9.702 -1.326 -7.743 1.00 94.75 144 TRP A CA 1
ATOM 1113 C C . TRP A 1 144 ? 10.669 -0.593 -6.822 1.00 94.75 144 TRP A C 1
ATOM 1115 O O . TRP A 1 144 ? 11.855 -0.908 -6.733 1.00 94.75 144 TRP A O 1
ATOM 1125 N N . GLU A 1 145 ? 10.120 0.344 -6.056 1.00 94.00 145 GLU A N 1
ATOM 1126 C CA . GLU A 1 145 ? 10.848 1.082 -5.036 1.00 94.00 145 GLU A CA 1
ATOM 1127 C C . GLU A 1 145 ? 10.229 0.842 -3.661 1.00 94.00 145 GLU A C 1
ATOM 1129 O O . GLU A 1 145 ? 9.008 0.719 -3.500 1.00 94.00 145 GLU A O 1
ATOM 1134 N N . TRP A 1 146 ? 11.083 0.792 -2.638 1.00 90.88 146 TRP A N 1
ATOM 1135 C CA . TRP A 1 146 ? 10.614 0.669 -1.267 1.00 90.88 146 TRP A CA 1
ATOM 1136 C C . TRP A 1 146 ? 9.895 1.951 -0.842 1.00 90.88 146 TRP A C 1
ATOM 1138 O O . TRP A 1 146 ? 10.471 3.038 -0.844 1.00 90.88 146 TRP A O 1
ATOM 1148 N N . THR A 1 147 ? 8.645 1.803 -0.411 1.00 89.12 147 THR A N 1
ATOM 1149 C CA . THR A 1 147 ? 7.861 2.870 0.210 1.00 89.12 147 THR A CA 1
ATOM 1150 C C . THR A 1 147 ? 7.663 2.587 1.700 1.00 89.12 147 THR A C 1
ATOM 1152 O O . THR A 1 147 ? 7.526 1.417 2.077 1.00 89.12 147 THR A O 1
ATOM 1155 N N . PRO A 1 148 ? 7.559 3.627 2.548 1.00 89.12 148 PRO A N 1
ATOM 1156 C CA . PRO A 1 148 ? 7.174 3.463 3.945 1.00 89.12 148 PRO A CA 1
ATOM 1157 C C . PRO A 1 148 ? 5.887 2.643 4.104 1.00 89.12 148 PRO A C 1
ATOM 1159 O O . PRO A 1 148 ? 4.943 2.785 3.324 1.00 89.12 148 PRO A O 1
ATOM 1162 N N . THR A 1 149 ? 5.858 1.776 5.115 1.00 89.88 149 THR A N 1
ATOM 1163 C CA . THR A 1 149 ? 4.702 0.941 5.454 1.00 89.88 149 THR A CA 1
ATOM 1164 C C . THR A 1 149 ? 3.668 1.746 6.228 1.00 89.88 149 THR A C 1
ATOM 1166 O O . THR A 1 149 ? 4.004 2.478 7.162 1.00 89.88 149 THR A O 1
ATOM 1169 N N . CYS A 1 150 ? 2.402 1.592 5.847 1.00 87.56 150 CYS A N 1
ATOM 1170 C CA . CYS A 1 150 ? 1.292 2.356 6.401 1.00 87.56 150 CYS A CA 1
ATOM 1171 C C . CYS A 1 150 ? 0.235 1.413 6.962 1.00 87.56 150 CYS A C 1
ATOM 1173 O O . CYS A 1 150 ? -0.096 0.400 6.345 1.00 87.56 150 CYS A O 1
ATOM 1175 N N . LYS A 1 151 ? -0.305 1.774 8.123 1.00 90.19 151 LYS A N 1
ATOM 1176 C CA . LYS A 1 151 ? -1.306 0.978 8.821 1.00 90.19 151 LYS A CA 1
ATOM 1177 C C . LYS A 1 151 ? -2.652 1.077 8.099 1.00 90.19 151 LYS A C 1
ATOM 1179 O O . LYS A 1 151 ? -3.050 2.188 7.737 1.00 90.19 151 LYS A O 1
ATOM 1184 N N . PRO A 1 152 ? -3.358 -0.041 7.876 1.00 89.69 152 PRO A N 1
ATOM 1185 C CA . PRO A 1 152 ? -4.669 0.006 7.245 1.00 89.69 152 PRO A CA 1
ATOM 1186 C C . PRO A 1 152 ? -5.729 0.615 8.196 1.00 89.69 152 PRO A C 1
ATOM 1188 O O . PRO A 1 152 ? -5.573 0.505 9.418 1.00 89.69 152 PRO A O 1
ATOM 1191 N N . PRO A 1 153 ? -6.806 1.238 7.670 1.00 87.31 153 PRO A N 1
ATOM 1192 C CA . PRO A 1 153 ? -7.861 1.897 8.456 1.00 87.31 153 PRO A CA 1
ATOM 1193 C C . PRO A 1 153 ? -8.484 1.044 9.571 1.00 87.31 153 PRO A C 1
ATOM 1195 O O . PRO A 1 153 ? -8.875 1.558 10.610 1.00 87.31 153 PRO A O 1
ATOM 1198 N N . SER A 1 154 ? -8.571 -0.270 9.386 1.00 87.94 154 SER A N 1
ATOM 1199 C CA . SER A 1 154 ? -9.093 -1.210 10.387 1.00 87.94 154 SER A CA 1
ATOM 1200 C C . SER A 1 154 ? -8.154 -1.463 11.568 1.00 87.94 154 SER A C 1
ATOM 1202 O O . SER A 1 154 ? -8.549 -2.120 12.533 1.00 87.94 154 SER A O 1
ATOM 1204 N N . ARG A 1 155 ? -6.902 -1.004 11.490 1.00 82.69 155 ARG A N 1
ATOM 1205 C CA . ARG A 1 155 ? -5.848 -1.282 12.474 1.00 82.69 155 ARG A CA 1
ATOM 1206 C C . ARG A 1 155 ? -5.299 -0.012 13.128 1.00 82.69 155 ARG A C 1
ATOM 1208 O O . ARG A 1 155 ? -4.481 -0.155 14.041 1.00 82.69 155 ARG A O 1
ATOM 1215 N N . VAL A 1 156 ? -5.679 1.188 12.675 1.00 78.00 156 VAL A N 1
ATOM 1216 C CA . VAL A 1 156 ? -5.356 2.472 13.342 1.00 78.00 156 VAL A CA 1
ATOM 1217 C C . VAL A 1 156 ? -6.119 2.661 14.641 1.00 78.00 156 VAL A C 1
ATOM 1219 O O . VAL A 1 156 ? -7.260 2.169 14.750 1.00 78.00 156 VAL A O 1
#

InterPro domains:
  IPR036508 Chitin binding domain superfamily [SSF57625] (99-153)

Foldseek 3Di:
DDDDDDDDDDDDDDDDDDDDDDDDDDDDDDDDDDDDDDDDPPDDDDDPDDDPCPPPVVVVVVVVVVVVVVVCVVVPPPPFDFDPAQQWAQQAPVNVVLQWAAGPPAQQWIFGDPDHRHTTDIDGDPPQWGADRVVSHTDHVVPDDDDGHGHDPRGD

Organism: Anopheles merus (NCBI:txid30066)

Secondary structure (DSSP, 8-state):
-----------------PPP-------------------------PPP---S-HHHHHHHHHHHHHHHHHHHHHHTS--PPB--S-------TTHHHH-EEE-SS-TTEEEE--STTSPPEEEEPSTTEEEETTTTEEEEGGG------B--TTT-